Protein AF-A0A800ILM2-F1 (afdb_monomer_lite)

Secondary structure (DSSP, 8-state):
--EEEEEETTTTEEEEEESSPPPSS--EEEEETT-B-TTS-BSS--TTS-GGG-TT--TT--SEEEEE-

Structure (mmCIF, N/CA/C/O backbone):
data_AF-A0A800ILM2-F1
#
_entry.id   AF-A0A800ILM2-F1
#
loop_
_atom_site.group_PDB
_atom_site.id
_atom_site.type_symbol
_atom_site.label_atom_id
_atom_site.label_alt_id
_atom_site.label_comp_id
_atom_site.label_asym_id
_atom_site.label_entity_id
_atom_site.label_seq_id
_atom_site.pdbx_PDB_ins_code
_atom_site.Cartn_x
_atom_site.Cartn_y
_atom_site.Cartn_z
_atom_site.occupancy
_atom_site.B_iso_or_equiv
_atom_site.auth_seq_id
_atom_site.auth_comp_id
_atom_site.auth_asym_id
_atom_site.auth_atom_id
_atom_site.pdbx_PDB_model_num
ATOM 1 N N . MET A 1 1 ? 12.274 -7.260 -3.285 1.00 85.00 1 MET A N 1
ATOM 2 C CA . MET A 1 1 ? 12.651 -7.018 -4.695 1.00 85.00 1 MET A CA 1
ATOM 3 C C . MET A 1 1 ? 12.977 -5.540 -4.847 1.00 85.00 1 MET A C 1
ATOM 5 O O . MET A 1 1 ? 12.308 -4.768 -4.170 1.00 85.00 1 MET A O 1
ATOM 9 N N . PRO A 1 2 ? 14.002 -5.155 -5.625 1.00 93.19 2 PRO A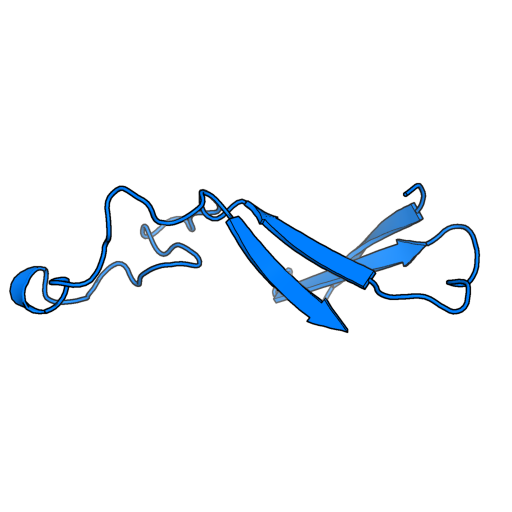 N 1
ATOM 10 C CA . PRO A 1 2 ? 14.316 -3.748 -5.849 1.00 93.19 2 PRO A CA 1
ATOM 11 C C . PRO A 1 2 ? 13.320 -3.132 -6.8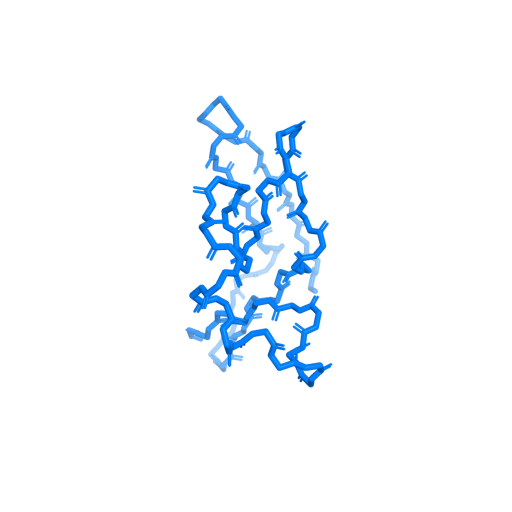42 1.00 93.19 2 PRO A C 1
ATOM 13 O O . PRO A 1 2 ? 12.693 -3.847 -7.634 1.00 93.19 2 PRO A O 1
ATOM 16 N N . GLY A 1 3 ? 13.123 -1.828 -6.731 1.00 94.50 3 GLY A N 1
ATOM 17 C CA . GLY A 1 3 ? 12.107 -1.085 -7.455 1.00 94.50 3 GLY A CA 1
ATOM 18 C C . GLY A 1 3 ? 11.908 0.293 -6.851 1.00 94.50 3 GLY A C 1
ATOM 19 O O . GLY A 1 3 ? 12.400 0.590 -5.758 1.00 94.50 3 GLY A O 1
ATOM 20 N N . GLU A 1 4 ? 11.137 1.105 -7.550 1.00 97.06 4 GLU A N 1
ATOM 21 C CA . GLU A 1 4 ? 10.775 2.449 -7.132 1.00 97.06 4 GLU A CA 1
ATOM 22 C C . GLU A 1 4 ? 9.383 2.472 -6.499 1.00 97.06 4 GLU A C 1
ATOM 24 O O . GLU A 1 4 ? 8.524 1.622 -6.757 1.00 97.06 4 GLU A O 1
ATOM 29 N N . ILE A 1 5 ? 9.174 3.459 -5.633 1.00 95.88 5 ILE A N 1
ATOM 30 C CA . ILE A 1 5 ? 7.915 3.705 -4.941 1.00 95.88 5 ILE A CA 1
ATOM 31 C C . ILE A 1 5 ? 7.395 5.069 -5.365 1.00 95.88 5 ILE A C 1
ATOM 33 O O . ILE A 1 5 ? 8.118 6.061 -5.308 1.00 95.88 5 ILE A O 1
ATOM 37 N N . GLU A 1 6 ? 6.110 5.122 -5.687 1.00 97.50 6 GLU A N 1
ATOM 38 C CA . GLU A 1 6 ? 5.396 6.360 -5.954 1.00 97.50 6 GLU A CA 1
ATOM 39 C C . GLU A 1 6 ? 4.144 6.461 -5.084 1.00 97.50 6 GLU A C 1
ATOM 41 O O . GLU A 1 6 ? 3.409 5.488 -4.886 1.00 97.50 6 GLU A O 1
ATOM 46 N N . ILE A 1 7 ? 3.892 7.673 -4.593 1.00 95.31 7 ILE A N 1
ATOM 47 C CA . ILE A 1 7 ? 2.665 8.048 -3.898 1.00 95.31 7 ILE A CA 1
ATOM 48 C C . ILE A 1 7 ? 1.875 8.961 -4.833 1.00 95.31 7 ILE A C 1
ATOM 50 O O . ILE A 1 7 ? 2.383 9.969 -5.320 1.00 95.31 7 ILE A O 1
ATOM 54 N N . LEU A 1 8 ? 0.641 8.571 -5.125 1.00 96.44 8 LEU A N 1
ATOM 55 C CA . LEU A 1 8 ? -0.209 9.162 -6.151 1.00 96.44 8 LEU A CA 1
ATOM 56 C C . LEU A 1 8 ? -1.563 9.550 -5.547 1.00 96.44 8 LEU A C 1
ATOM 58 O O . LEU A 1 8 ? -1.885 9.194 -4.414 1.00 96.44 8 LEU A O 1
ATOM 62 N N . ASP A 1 9 ? -2.368 10.274 -6.327 1.00 94.94 9 ASP A N 1
ATOM 63 C CA . ASP A 1 9 ? -3.775 10.559 -6.027 1.00 94.94 9 ASP A CA 1
ATOM 64 C C . ASP A 1 9 ? -4.007 11.124 -4.617 1.00 94.94 9 ASP A C 1
ATOM 66 O O . ASP A 1 9 ? -4.813 10.603 -3.850 1.00 94.94 9 ASP A O 1
ATOM 70 N N . LYS A 1 10 ? -3.287 12.197 -4.262 1.00 94.19 10 LYS A N 1
ATOM 71 C CA . LYS A 1 10 ? -3.365 12.822 -2.925 1.00 94.19 10 LYS A CA 1
ATOM 72 C C . LYS A 1 10 ? -3.125 11.811 -1.795 1.00 94.19 10 LYS A C 1
ATOM 74 O O . LYS A 1 10 ? -3.873 11.777 -0.826 1.00 94.19 10 LYS A O 1
ATOM 79 N N . GLU A 1 11 ? -2.104 10.975 -1.965 1.00 89.81 11 GLU A N 1
ATOM 80 C CA . GLU A 1 11 ? -1.676 9.969 -0.984 1.00 89.81 11 GLU A CA 1
ATOM 81 C C . GLU A 1 11 ? -2.676 8.828 -0.754 1.00 89.81 11 GLU A C 1
ATOM 83 O O . GLU A 1 11 ? -2.537 8.049 0.181 1.00 89.81 11 GLU A O 1
ATOM 88 N N . THR A 1 12 ? -3.651 8.664 -1.653 1.00 89.56 12 THR A N 1
ATOM 89 C CA . THR A 1 12 ? -4.615 7.552 -1.589 1.00 89.56 12 THR A CA 1
ATOM 90 C C . THR A 1 12 ? -4.182 6.331 -2.397 1.00 89.56 12 THR A C 1
ATOM 92 O O . THR A 1 12 ? -4.819 5.279 -2.324 1.00 89.56 12 THR A O 1
ATOM 95 N N . ARG A 1 13 ? -3.092 6.438 -3.170 1.00 93.62 13 ARG A N 1
ATOM 96 C CA . ARG A 1 13 ? -2.549 5.331 -3.958 1.00 93.62 13 ARG A CA 1
ATOM 97 C C . ARG A 1 13 ? -1.044 5.203 -3.773 1.00 93.62 13 ARG A C 1
ATOM 99 O O . ARG A 1 13 ? -0.292 6.122 -4.077 1.00 93.62 13 ARG A O 1
ATOM 106 N N . TRP A 1 14 ? -0.617 4.011 -3.369 1.00 92.44 14 TRP A N 1
ATOM 107 C CA . TRP A 1 14 ? 0.781 3.597 -3.371 1.00 92.44 14 TRP A CA 1
ATOM 108 C C . TRP A 1 14 ? 1.048 2.670 -4.558 1.00 92.44 14 TRP A C 1
ATOM 110 O O . TRP A 1 14 ? 0.311 1.706 -4.776 1.00 92.44 14 TRP A O 1
ATOM 120 N N . ARG A 1 15 ? 2.083 2.970 -5.346 1.00 95.06 15 ARG A N 1
ATOM 121 C CA . ARG A 1 15 ? 2.515 2.156 -6.485 1.00 95.06 15 ARG A CA 1
ATOM 122 C C . ARG A 1 15 ? 3.964 1.734 -6.288 1.00 95.06 15 ARG A C 1
ATOM 124 O O . ARG A 1 15 ? 4.828 2.568 -6.050 1.00 95.06 15 ARG A O 1
ATOM 131 N N . PHE A 1 16 ? 4.215 0.437 -6.431 1.00 93.31 16 PHE A N 1
ATOM 132 C CA . PHE A 1 16 ? 5.558 -0.127 -6.486 1.00 93.31 16 PHE A CA 1
ATOM 133 C C . PHE A 1 16 ? 5.872 -0.553 -7.923 1.00 93.31 16 PHE A C 1
ATOM 135 O O . PHE A 1 16 ? 5.097 -1.298 -8.526 1.00 93.31 16 PHE A O 1
ATOM 142 N N . ILE A 1 17 ? 6.992 -0.076 -8.468 1.00 94.31 17 ILE A N 1
ATOM 143 C CA . ILE A 1 17 ? 7.443 -0.355 -9.834 1.00 94.31 17 ILE A CA 1
ATOM 144 C C . ILE A 1 17 ? 8.746 -1.159 -9.747 1.00 94.31 17 ILE A C 1
ATOM 146 O O . ILE A 1 17 ? 9.783 -0.597 -9.405 1.00 94.31 17 ILE A O 1
ATOM 150 N N . PRO A 1 18 ? 8.724 -2.471 -10.033 1.00 94.50 18 PRO A N 1
ATOM 151 C CA . PRO A 1 18 ? 9.934 -3.286 -10.075 1.00 94.50 18 PRO A CA 1
ATOM 152 C C . PRO A 1 18 ? 10.961 -2.763 -11.090 1.00 94.50 18 PRO A C 1
ATOM 154 O O . PRO A 1 18 ? 10.594 -2.486 -12.230 1.00 94.50 18 PRO A O 1
ATOM 157 N N . ASP A 1 19 ? 12.253 -2.769 -10.744 1.00 96.81 19 ASP A N 1
ATOM 158 C CA . ASP A 1 19 ? 13.335 -2.395 -11.685 1.00 96.81 19 ASP A CA 1
ATOM 159 C C . ASP A 1 19 ? 13.403 -3.314 -12.915 1.00 96.81 19 ASP A C 1
ATOM 161 O O . ASP A 1 19 ? 13.980 -2.985 -13.953 1.00 96.81 19 ASP A O 1
ATOM 165 N N . ARG A 1 20 ? 12.869 -4.530 -12.776 1.00 93.56 20 ARG A N 1
ATOM 166 C CA . ARG A 1 20 ? 12.819 -5.543 -13.826 1.00 93.56 20 ARG A CA 1
ATOM 167 C C . ARG A 1 20 ? 11.395 -6.065 -13.955 1.00 93.56 20 ARG A C 1
ATOM 169 O O . ARG A 1 20 ? 10.766 -6.304 -12.923 1.00 93.56 20 ARG A O 1
ATOM 176 N N . PRO A 1 21 ? 10.911 -6.323 -15.184 1.00 91.12 21 PRO A N 1
ATOM 177 C CA . PRO A 1 21 ? 9.613 -6.946 -15.390 1.00 91.12 21 PRO A CA 1
ATOM 178 C C . PRO A 1 21 ? 9.462 -8.221 -14.546 1.00 91.12 21 PRO A C 1
ATOM 180 O O . PRO A 1 21 ? 10.419 -9.004 -14.467 1.00 91.12 21 PRO A O 1
ATOM 183 N N . PRO A 1 22 ? 8.290 -8.449 -13.923 1.00 88.44 22 PRO A N 1
ATOM 184 C CA . PRO A 1 22 ? 8.023 -9.690 -13.213 1.00 88.44 22 PRO A CA 1
ATOM 185 C C . PRO A 1 22 ? 8.240 -10.890 -14.135 1.00 88.44 22 PRO A C 1
ATOM 187 O O . PRO A 1 22 ? 7.858 -10.876 -15.306 1.00 88.44 22 PRO A O 1
ATOM 190 N N . GLN A 1 23 ? 8.870 -11.929 -13.601 1.00 90.19 23 GLN A N 1
ATOM 191 C CA . GLN A 1 23 ? 8.971 -13.212 -14.286 1.00 90.19 23 GLN A CA 1
ATOM 192 C C . GLN A 1 23 ? 7.684 -14.007 -14.044 1.00 90.19 23 GLN A C 1
ATOM 194 O O . GLN A 1 23 ? 6.903 -13.677 -13.158 1.00 90.19 23 GLN A O 1
ATOM 199 N N . ALA A 1 24 ? 7.441 -15.064 -14.817 1.00 91.50 24 ALA A N 1
ATOM 200 C CA . ALA A 1 24 ? 6.318 -15.949 -14.525 1.00 91.50 24 ALA A CA 1
ATOM 201 C C . ALA A 1 24 ? 6.516 -16.606 -13.147 1.00 91.50 24 ALA A C 1
ATOM 203 O O . ALA A 1 24 ? 7.561 -17.202 -12.885 1.00 91.50 24 ALA A O 1
ATOM 204 N N . GLY A 1 25 ? 5.522 -16.496 -12.269 1.00 90.62 25 GLY A N 1
ATOM 205 C CA . GLY A 1 25 ? 5.599 -17.024 -10.911 1.00 90.62 25 GLY A CA 1
ATOM 206 C C . GLY A 1 25 ? 4.459 -16.523 -10.034 1.00 90.62 25 GLY A C 1
ATOM 207 O O . GLY A 1 25 ? 3.690 -15.658 -10.442 1.00 90.62 25 GLY A O 1
ATOM 208 N N . ALA A 1 26 ? 4.358 -17.086 -8.832 1.00 92.38 26 ALA A N 1
ATOM 209 C CA . ALA A 1 26 ? 3.409 -16.629 -7.827 1.00 92.38 26 ALA A CA 1
ATOM 210 C C . ALA A 1 26 ? 4.000 -15.446 -7.060 1.00 92.38 26 ALA A C 1
ATOM 212 O O . ALA A 1 26 ? 5.126 -15.532 -6.557 1.00 92.38 26 ALA A O 1
ATOM 213 N N . TYR A 1 27 ? 3.227 -14.374 -6.924 1.00 90.31 27 TYR A N 1
ATOM 214 C CA . TYR A 1 27 ? 3.634 -13.203 -6.167 1.00 90.31 27 TYR A CA 1
ATOM 215 C C . TYR A 1 27 ? 2.672 -12.948 -5.014 1.00 90.31 27 TYR A C 1
ATOM 217 O O . TYR A 1 27 ? 1.504 -13.342 -5.006 1.00 90.31 27 TYR A O 1
ATOM 225 N N . SER A 1 28 ? 3.197 -12.296 -3.983 1.00 92.62 28 SER A N 1
ATOM 226 C CA . SER A 1 28 ? 2.374 -11.832 -2.883 1.00 92.62 28 SER A CA 1
ATOM 227 C C . SER A 1 28 ? 2.864 -10.498 -2.357 1.00 92.62 28 SER A C 1
ATOM 229 O O . SER A 1 28 ? 4.067 -10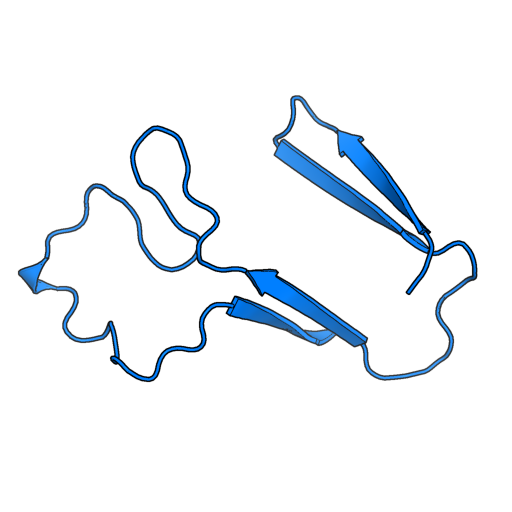.315 -2.169 1.00 92.62 28 SER A O 1
ATOM 231 N N . ILE A 1 29 ? 1.928 -9.605 -2.060 1.00 90.62 29 ILE A N 1
ATOM 232 C CA . ILE A 1 29 ? 2.183 -8.370 -1.324 1.00 90.62 29 ILE A CA 1
ATOM 233 C C . ILE A 1 29 ? 1.825 -8.622 0.133 1.00 90.62 29 ILE A C 1
ATOM 235 O O . ILE A 1 29 ? 0.713 -9.047 0.442 1.00 90.62 29 ILE A O 1
ATOM 239 N N . ARG A 1 30 ? 2.779 -8.348 1.021 1.00 91.19 30 ARG A N 1
ATOM 240 C CA . ARG A 1 30 ? 2.594 -8.400 2.467 1.00 91.19 30 ARG A CA 1
ATOM 241 C C . ARG A 1 30 ? 2.627 -6.980 3.011 1.00 91.19 30 ARG A C 1
ATOM 243 O O . ARG A 1 30 ? 3.667 -6.333 2.913 1.00 91.19 30 ARG A O 1
ATOM 250 N N . ILE A 1 31 ? 1.517 -6.525 3.576 1.00 87.44 31 ILE A N 1
ATOM 251 C CA . ILE A 1 31 ? 1.405 -5.201 4.192 1.00 87.44 31 ILE A CA 1
ATOM 252 C C . ILE A 1 31 ? 1.364 -5.394 5.699 1.00 87.44 31 ILE A C 1
ATOM 254 O O . ILE A 1 31 ? 0.534 -6.161 6.176 1.00 87.44 31 ILE A O 1
ATOM 258 N N . ASP A 1 32 ? 2.267 -4.744 6.431 1.00 86.06 32 ASP A N 1
ATOM 259 C CA . ASP A 1 32 ? 2.247 -4.777 7.895 1.00 86.06 32 ASP A CA 1
ATOM 260 C C . ASP A 1 32 ? 0.923 -4.185 8.392 1.00 86.06 32 ASP A C 1
ATOM 262 O O . ASP A 1 32 ? 0.533 -3.085 7.995 1.00 86.06 32 ASP A O 1
ATOM 266 N N . SER A 1 33 ? 0.201 -4.939 9.217 1.00 79.94 33 SER A N 1
ATOM 267 C CA . SER A 1 33 ? -1.127 -4.539 9.677 1.00 79.94 33 SER A CA 1
ATOM 268 C C . SER A 1 33 ? -1.080 -3.531 10.823 1.00 79.94 33 SER A C 1
ATOM 270 O O . SER A 1 33 ? -2.128 -3.044 11.231 1.00 79.94 33 SER A O 1
ATOM 272 N N . ARG A 1 34 ? 0.114 -3.210 11.341 1.00 78.75 34 ARG A N 1
ATOM 273 C CA . ARG A 1 34 ? 0.332 -2.111 12.291 1.00 78.75 34 ARG A CA 1
ATOM 274 C C . ARG A 1 34 ? 0.250 -0.733 11.637 1.00 78.75 34 ARG A C 1
ATOM 276 O O . ARG A 1 34 ? 0.455 0.264 12.322 1.00 78.75 34 ARG A O 1
ATOM 283 N N . LEU A 1 35 ? 0.038 -0.669 10.321 1.00 79.56 35 LEU A N 1
ATOM 284 C CA . LEU A 1 35 ? -0.250 0.583 9.641 1.00 79.56 35 LEU A CA 1
ATOM 285 C C . LEU A 1 35 ? -1.585 1.124 10.168 1.00 79.56 35 LEU A C 1
ATOM 287 O O . LEU A 1 35 ? -2.640 0.564 9.873 1.00 79.56 35 LEU A O 1
ATOM 291 N N . GLU A 1 36 ? -1.490 2.183 10.964 1.00 80.38 36 GLU A N 1
ATOM 292 C CA . GLU A 1 36 ? -2.593 2.843 11.657 1.00 80.38 36 GLU A CA 1
ATOM 293 C C . GLU A 1 36 ? -2.703 4.292 11.168 1.00 80.38 36 GLU A C 1
ATOM 295 O O . GLU A 1 36 ? -1.681 4.957 10.962 1.00 80.38 36 GLU A O 1
ATOM 300 N N . ASP A 1 37 ? -3.923 4.777 10.941 1.00 81.88 37 ASP A N 1
ATOM 301 C CA . ASP A 1 37 ? -4.157 6.186 10.620 1.00 81.88 37 ASP A CA 1
ATOM 302 C C . ASP A 1 37 ? -4.248 7.070 11.879 1.00 81.88 37 ASP A C 1
ATOM 304 O O . ASP A 1 37 ? -4.182 6.600 13.012 1.00 81.88 37 ASP A O 1
ATOM 308 N N . LEU A 1 38 ? -4.398 8.386 11.692 1.00 84.12 38 LEU A N 1
ATOM 309 C CA . LEU A 1 38 ? -4.438 9.340 12.810 1.00 84.12 38 LEU A CA 1
ATOM 310 C C . LEU A 1 38 ? -5.618 9.139 13.769 1.00 84.12 38 LEU A C 1
ATOM 312 O O . LEU A 1 38 ? -5.568 9.656 14.885 1.00 84.12 38 LEU A O 1
ATOM 316 N N . VAL A 1 39 ? -6.681 8.462 13.335 1.00 84.00 39 VAL A N 1
ATOM 317 C CA . VAL A 1 39 ? -7.868 8.216 14.158 1.00 84.00 39 VAL A CA 1
ATOM 318 C C . VAL A 1 39 ? -7.921 6.783 14.678 1.00 84.00 39 VAL A C 1
ATOM 320 O O . VAL A 1 39 ? -8.878 6.452 15.360 1.00 84.00 39 VAL A O 1
ATOM 323 N N . GLY A 1 40 ? -6.907 5.955 14.414 1.00 81.06 40 GLY A N 1
ATOM 324 C CA . GLY A 1 40 ? -6.792 4.604 14.955 1.00 81.06 40 GLY A CA 1
ATOM 325 C C . GLY A 1 40 ? -7.330 3.486 14.062 1.00 81.06 40 GLY A C 1
ATOM 326 O O . GLY A 1 40 ? -7.456 2.352 14.524 1.00 81.06 40 GLY A O 1
ATOM 327 N N . ASN A 1 41 ? -7.658 3.760 12.793 1.00 83.44 41 ASN A N 1
ATOM 328 C CA . ASN A 1 41 ? -8.009 2.691 11.858 1.00 83.44 41 ASN A CA 1
ATOM 329 C C . ASN A 1 41 ? -6.754 1.914 11.468 1.00 83.44 41 ASN A C 1
ATOM 331 O O . ASN A 1 41 ? -5.750 2.513 11.085 1.00 83.44 41 ASN A O 1
ATOM 335 N N . THR A 1 42 ? -6.839 0.587 11.466 1.00 84.06 42 THR A N 1
ATOM 336 C CA . THR A 1 42 ? -5.807 -0.287 10.899 1.00 84.06 42 THR A CA 1
ATOM 337 C C . THR A 1 42 ? -6.355 -1.032 9.686 1.00 84.06 42 THR A C 1
ATOM 339 O O . THR A 1 42 ? -7.541 -0.964 9.365 1.00 84.06 42 THR A O 1
ATOM 342 N N . LEU A 1 43 ? -5.512 -1.815 9.012 1.00 82.06 43 LEU A N 1
ATOM 343 C CA . LEU A 1 43 ? -5.992 -2.733 7.971 1.00 82.06 43 LEU A CA 1
ATOM 344 C C . LEU A 1 43 ? -6.879 -3.866 8.514 1.00 82.06 43 LEU A C 1
ATOM 346 O O . LEU A 1 43 ? -7.562 -4.521 7.730 1.00 82.06 43 LEU A O 1
ATOM 350 N N . ASN A 1 44 ? -6.843 -4.122 9.824 1.00 78.56 44 ASN A N 1
ATOM 351 C CA . ASN A 1 44 ? -7.563 -5.229 10.448 1.00 78.56 44 ASN A CA 1
ATOM 352 C C . ASN A 1 44 ? -8.906 -4.803 11.056 1.00 78.56 44 ASN A C 1
ATOM 354 O O . ASN A 1 44 ? -9.800 -5.640 11.152 1.00 78.56 44 ASN A O 1
ATOM 358 N N . TYR A 1 45 ? -9.046 -3.546 11.480 1.00 75.94 45 TYR A N 1
ATOM 359 C CA . TYR A 1 45 ? -10.249 -3.046 12.146 1.00 75.94 45 TYR A CA 1
ATOM 360 C C . TYR A 1 45 ? -10.395 -1.528 11.991 1.00 75.94 45 TYR A C 1
ATOM 362 O O . TYR A 1 45 ? -9.414 -0.799 11.819 1.00 75.94 45 TYR A O 1
ATOM 370 N N . LEU A 1 46 ? -11.643 -1.066 12.057 1.00 79.31 46 LEU A N 1
ATOM 371 C CA . LEU A 1 46 ? -11.989 0.353 12.108 1.00 79.31 46 LEU A CA 1
ATOM 372 C C . LEU A 1 46 ? -11.969 0.834 13.562 1.00 79.31 46 LEU A C 1
ATOM 374 O O . LEU A 1 46 ? -12.180 0.047 14.474 1.00 79.31 46 LEU A O 1
ATOM 378 N N . PHE A 1 47 ? -11.748 2.123 13.785 1.00 74.75 47 PHE A N 1
ATOM 379 C CA . PHE A 1 47 ? -11.720 2.691 15.132 1.00 74.75 47 PHE A CA 1
ATOM 380 C C . PHE A 1 47 ? -13.096 2.683 15.824 1.00 74.75 47 PHE A C 1
ATOM 382 O O . PHE A 1 47 ? -13.186 2.440 17.023 1.00 74.75 47 PHE A O 1
ATOM 389 N N . ASP A 1 48 ? -14.169 2.949 15.075 1.00 72.88 48 ASP A N 1
ATOM 390 C CA . ASP A 1 48 ? -15.524 3.161 15.612 1.00 72.88 48 ASP A CA 1
ATOM 391 C C . ASP A 1 48 ? -16.420 1.922 15.432 1.00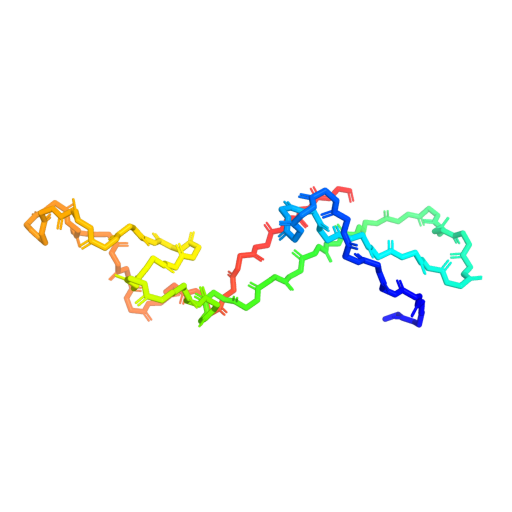 72.88 48 ASP A C 1
ATOM 393 O O . ASP A 1 48 ? -17.517 1.994 14.874 1.00 72.88 48 ASP A O 1
ATOM 397 N N . VAL A 1 49 ? -15.920 0.748 15.834 1.00 72.06 49 VAL A N 1
ATOM 398 C CA . VAL A 1 49 ? -16.728 -0.481 15.907 1.00 72.06 49 VAL A CA 1
ATOM 399 C C . VAL A 1 49 ? -16.948 -0.905 17.353 1.00 72.06 49 VAL A C 1
ATOM 401 O O . VAL A 1 49 ? -16.092 -0.744 18.221 1.00 72.06 49 VAL A O 1
ATOM 404 N N . ASP A 1 50 ? -18.137 -1.443 17.616 1.00 68.12 50 ASP A N 1
ATOM 405 C CA . ASP A 1 50 ? -18.534 -1.895 18.943 1.00 68.12 50 ASP A CA 1
ATOM 406 C C . ASP A 1 50 ? -17.690 -3.120 19.335 1.00 68.12 50 ASP A C 1
ATOM 408 O O . ASP A 1 50 ? -17.814 -4.193 18.739 1.00 68.12 50 ASP A O 1
ATOM 412 N N . VAL A 1 51 ? -16.824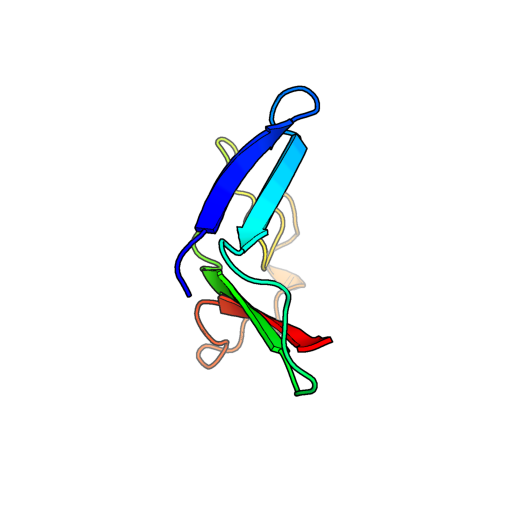 -2.967 20.343 1.00 61.59 51 VAL A N 1
ATOM 413 C CA . VAL A 1 51 ? -15.843 -3.981 20.797 1.00 61.59 51 VAL A CA 1
ATOM 414 C C . VAL A 1 51 ? -16.517 -5.317 21.162 1.00 61.59 51 VAL A C 1
ATOM 416 O O . VAL A 1 51 ? -15.891 -6.374 21.153 1.00 61.59 51 VAL A O 1
ATOM 419 N N . GLN A 1 52 ? -17.829 -5.309 21.423 1.00 59.81 52 GLN A N 1
ATOM 420 C CA . GLN A 1 52 ? -18.622 -6.511 21.695 1.00 59.81 52 GLN A CA 1
ATOM 421 C C . GLN A 1 52 ? -18.880 -7.394 20.458 1.00 59.81 52 GLN A C 1
ATOM 423 O O . GLN A 1 52 ? -19.229 -8.564 20.618 1.00 59.81 52 GLN A O 1
ATOM 428 N N . GLN A 1 53 ? -18.696 -6.879 19.236 1.00 54.81 53 GLN A N 1
ATOM 429 C CA . GLN A 1 53 ? -18.765 -7.659 17.991 1.00 54.81 53 GLN A CA 1
ATOM 430 C C . GLN A 1 53 ? -17.407 -8.240 17.568 1.00 54.81 53 GLN A C 1
ATOM 432 O O . GLN A 1 53 ? -17.367 -9.153 16.741 1.00 54.81 53 GLN A O 1
ATOM 437 N N . GLU A 1 54 ? -16.300 -7.792 18.168 1.00 54.72 54 GLU A N 1
ATOM 438 C CA . GLU A 1 54 ? -14.936 -8.241 17.855 1.00 54.72 54 GLU A CA 1
ATOM 439 C C . GLU A 1 54 ? -14.563 -9.570 18.531 1.00 54.72 54 GLU A C 1
ATOM 441 O O . GLU A 1 54 ? -13.440 -9.782 18.985 1.00 54.72 54 GLU A O 1
ATOM 446 N N . GLY A 1 55 ? -15.473 -10.544 18.530 1.00 48.75 55 GLY A N 1
ATOM 447 C CA . GLY A 1 55 ? -15.162 -11.927 18.912 1.00 48.75 55 GLY A CA 1
ATOM 448 C C . GLY A 1 55 ? -14.169 -12.641 17.976 1.00 48.75 55 GLY A C 1
ATOM 449 O O . GLY A 1 55 ? -14.052 -13.859 18.054 1.00 48.75 55 GLY A O 1
ATOM 450 N N . ASN A 1 56 ? -13.489 -11.920 17.074 1.00 50.12 56 ASN A N 1
ATOM 451 C CA . ASN A 1 56 ? -12.671 -12.465 15.987 1.00 50.12 56 ASN A CA 1
ATOM 452 C C . ASN A 1 56 ? -11.261 -11.865 15.861 1.00 50.12 56 ASN A C 1
ATOM 454 O O . ASN A 1 56 ? -10.534 -12.266 14.951 1.00 50.12 56 ASN A O 1
ATOM 458 N N . LEU A 1 57 ? -10.821 -10.977 16.762 1.00 54.62 57 LEU A N 1
ATOM 459 C CA . LEU A 1 57 ? -9.390 -10.689 16.889 1.00 54.62 57 LEU A CA 1
ATOM 460 C C . LEU A 1 57 ? -8.725 -11.898 17.552 1.00 54.62 57 LEU A C 1
ATOM 462 O O . LEU A 1 57 ? -8.539 -11.955 18.767 1.00 54.62 57 LEU A O 1
ATOM 466 N N . SER A 1 58 ? -8.424 -12.918 16.747 1.00 57.94 58 SER A N 1
ATOM 467 C CA . SER A 1 58 ? -7.624 -14.040 17.219 1.00 57.94 58 SER A CA 1
ATOM 468 C C . SER A 1 58 ? -6.249 -13.497 17.624 1.00 57.94 58 SER A C 1
ATOM 470 O O . SER A 1 58 ? -5.617 -12.818 16.809 1.00 57.94 58 SER A O 1
ATOM 472 N N . PRO A 1 59 ? -5.740 -13.812 18.829 1.00 58.81 59 PRO A N 1
ATOM 473 C CA . PRO A 1 59 ? -4.355 -13.523 19.206 1.00 58.81 59 PRO A CA 1
ATOM 474 C C . PRO A 1 59 ? -3.329 -14.063 18.193 1.00 58.81 59 PRO A C 1
ATOM 476 O O . PRO A 1 59 ? -2.200 -13.583 18.147 1.00 58.81 59 PRO A O 1
ATOM 479 N N . ASP A 1 60 ? -3.740 -15.031 17.363 1.00 67.25 60 ASP A N 1
ATOM 480 C CA . ASP A 1 60 ? -2.930 -15.663 16.322 1.00 67.25 60 ASP A CA 1
ATOM 481 C C . ASP A 1 60 ? -3.023 -14.969 14.951 1.00 67.25 60 ASP A C 1
ATOM 483 O O . ASP A 1 60 ? -2.491 -15.485 13.961 1.00 67.25 60 ASP A O 1
ATOM 487 N N . GLN A 1 61 ? -3.708 -13.824 14.835 1.00 71.19 61 GLN A N 1
ATOM 488 C CA . GLN A 1 61 ? -3.785 -13.119 13.560 1.00 71.19 61 GLN A CA 1
ATOM 489 C C . GLN A 1 61 ? -2.385 -12.613 13.168 1.00 71.19 61 GLN A C 1
ATOM 491 O O . GLN A 1 61 ? -1.730 -11.925 13.956 1.00 71.19 61 GLN A O 1
ATOM 496 N N . PRO A 1 62 ? -1.884 -12.952 11.964 1.00 75.44 62 PRO A N 1
ATOM 497 C CA . PRO A 1 62 ? -0.566 -12.509 11.546 1.00 75.44 62 PRO A CA 1
ATOM 498 C C . PRO A 1 62 ? -0.507 -10.974 11.536 1.00 75.44 62 PRO A C 1
ATOM 500 O O . PRO A 1 62 ? -1.488 -10.333 11.155 1.00 75.44 62 PRO A O 1
ATOM 503 N N . PRO A 1 63 ? 0.644 -10.365 11.881 1.00 82.44 63 PRO A N 1
ATOM 504 C CA . PRO A 1 63 ? 0.813 -8.909 11.919 1.00 82.44 63 PRO A CA 1
ATOM 505 C C . PRO A 1 63 ? 0.907 -8.301 10.506 1.00 82.44 63 PRO A C 1
ATOM 507 O O . PRO A 1 63 ? 1.644 -7.349 10.262 1.00 82.44 63 PRO A O 1
ATOM 510 N N . TYR A 1 64 ? 0.240 -8.910 9.528 1.00 86.25 64 TYR A N 1
ATOM 511 C CA . TYR A 1 64 ? 0.238 -8.493 8.143 1.00 86.25 64 TYR A CA 1
ATOM 512 C C . TYR A 1 64 ? -0.995 -8.992 7.394 1.00 86.25 64 TYR A C 1
ATOM 514 O O . TYR A 1 64 ? -1.488 -10.096 7.624 1.00 86.25 64 TYR A O 1
ATOM 522 N N . VAL A 1 65 ? -1.410 -8.214 6.399 1.00 87.06 65 VAL A N 1
ATOM 523 C CA . VAL A 1 65 ? -2.372 -8.624 5.375 1.00 87.06 65 VAL A CA 1
ATOM 524 C C . VAL A 1 65 ? -1.606 -9.118 4.150 1.00 87.06 65 VAL A C 1
ATOM 526 O O . VAL A 1 65 ? -0.615 -8.510 3.734 1.00 87.06 65 VAL A O 1
ATOM 529 N N . LEU A 1 66 ? -2.042 -10.243 3.579 1.00 89.81 66 LEU A N 1
ATOM 530 C CA . LEU A 1 66 ? -1.402 -10.870 2.425 1.00 89.81 66 LEU A CA 1
ATOM 531 C C . LEU A 1 66 ? -2.328 -10.854 1.207 1.00 89.81 66 LEU A C 1
ATOM 533 O O . LEU A 1 66 ? -3.379 -11.488 1.212 1.00 89.81 66 LEU A O 1
ATOM 537 N N . PHE A 1 67 ? -1.882 -10.214 0.133 1.0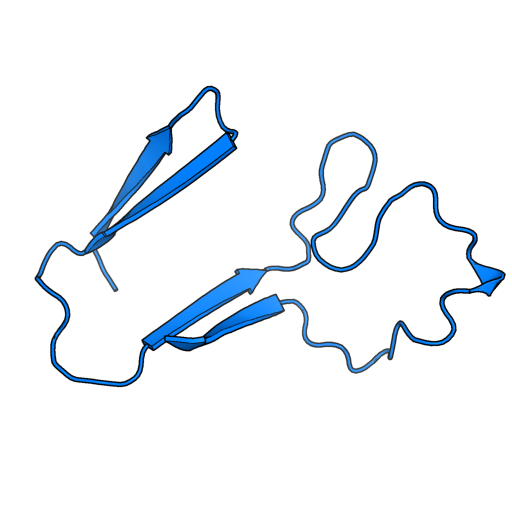0 88.19 67 PHE A N 1
ATOM 538 C CA . PHE A 1 67 ? -2.539 -10.239 -1.171 1.00 88.19 67 PHE A CA 1
ATOM 539 C C . PHE A 1 67 ? -1.756 -11.157 -2.102 1.00 88.19 67 PHE A C 1
ATOM 541 O O . PHE A 1 67 ? -0.543 -11.000 -2.226 1.00 88.19 67 PHE A O 1
ATOM 548 N N . ARG A 1 68 ? -2.423 -12.120 -2.741 1.00 91.00 68 ARG A N 1
ATOM 549 C CA . ARG A 1 68 ? -1.815 -13.078 -3.681 1.00 91.00 68 ARG A CA 1
ATOM 550 C C . ARG A 1 68 ? -2.314 -12.792 -5.096 1.00 91.00 68 ARG A C 1
ATOM 552 O O . ARG A 1 68 ? -3.501 -12.511 -5.250 1.00 91.00 68 ARG A O 1
ATOM 559 N N . PHE A 1 69 ? -1.431 -12.873 -6.087 1.00 80.50 69 PHE A N 1
ATOM 560 C CA . PHE A 1 69 ? -1.733 -12.647 -7.503 1.00 80.50 69 PHE A CA 1
ATOM 561 C C . PHE A 1 69 ? -0.761 -13.408 -8.408 1.00 80.50 69 PHE A C 1
ATOM 563 O O . PHE A 1 69 ? 0.358 -13.749 -7.946 1.00 80.50 69 PHE A O 1
#

Radius of gyration: 15.76 Å; chains: 1; bounding box: 33×30×37 Å

Foldseek 3Di:
DDFDWDQDDVNPDIDTGHPDPDDPDKDKDKAQQPPADPQGDTPVDDNPDDVVVVPPPDPPDPRIDMDID

Sequence (69 aa):
MPGEIEILDKETRWRFIPDRPPQAGAYSIRIDSRLEDLVGNTLNYLFDVDVQQEGNLSPDQPPYVLFRF

pLDDT: mean 82.62, std 12.8, range [48.75, 97.5]